Protein AF-A0A2K3UY09-F1 (afdb_monomer_lite)

Sequence (71 aa):
MTTKLRIIQIDREEIVIKAATDQVIAEAREAMTSAQGVLTLEKKGWVYHLAGRHIIRLEVEHEDEQDEQKA

pLDDT: mean 85.16, std 12.5, range [41.16, 94.5]

Radius of gyration: 13.61 Å; chains: 1; bounding box: 44×22×25 Å

Organism: NCBI:txid2054903

Foldseek 3Di:
DKKWKWWDFPPDDIDIDTRDDPVLVVLLVVQLVDPQRWRWDDDPNDIDTDRNVGGPDMDIDDDDPPDPPDD

Structure (mmCIF, N/CA/C/O backbone):
data_AF-A0A2K3UY09-F1
#
_entry.id   AF-A0A2K3UY09-F1
#
loop_
_atom_site.group_PDB
_atom_site.id
_atom_site.type_symbol
_atom_site.label_atom_id
_atom_site.label_alt_id
_atom_site.label_comp_id
_atom_site.label_asym_id
_atom_site.label_entity_id
_atom_site.label_seq_id
_atom_site.pdbx_PDB_ins_code
_atom_site.Cartn_x
_atom_site.Cartn_y
_atom_site.Cartn_z
_atom_site.occupancy
_atom_site.B_iso_or_equiv
_atom_site.auth_seq_id
_atom_site.auth_comp_id
_atom_site.auth_asym_id
_atom_site.auth_atom_id
_atom_site.pdbx_PDB_model_num
ATOM 1 N N . MET A 1 1 ? 17.945 5.853 -8.113 1.00 66.62 1 MET A N 1
ATOM 2 C CA . MET A 1 1 ? 17.230 5.595 -6.836 1.00 66.62 1 MET A CA 1
ATOM 3 C C . MET A 1 1 ? 15.803 5.188 -7.139 1.00 66.62 1 MET A C 1
ATOM 5 O O . MET A 1 1 ? 14.982 6.031 -7.493 1.00 66.62 1 MET A O 1
ATOM 9 N N . THR A 1 2 ? 15.509 3.900 -7.044 1.00 83.25 2 THR A N 1
ATOM 10 C CA . THR A 1 2 ? 14.152 3.376 -7.220 1.00 83.25 2 THR A CA 1
ATOM 11 C C . THR A 1 2 ? 13.513 3.158 -5.861 1.00 83.25 2 THR A C 1
ATOM 13 O O . THR A 1 2 ? 14.035 2.425 -5.027 1.00 83.25 2 THR A O 1
ATOM 16 N N . THR A 1 3 ? 12.366 3.792 -5.629 1.00 91.94 3 THR A N 1
ATOM 17 C CA . THR A 1 3 ? 11.615 3.597 -4.389 1.00 91.94 3 THR A CA 1
ATOM 18 C C . THR A 1 3 ? 10.689 2.399 -4.532 1.00 91.94 3 THR A C 1
ATOM 20 O O . THR A 1 3 ? 9.948 2.269 -5.508 1.00 91.94 3 THR A O 1
ATOM 23 N N . LYS A 1 4 ? 10.706 1.509 -3.551 1.00 93.38 4 LYS A N 1
ATOM 24 C CA . LYS A 1 4 ? 9.818 0.357 -3.464 1.00 93.38 4 LYS A CA 1
ATOM 25 C C . LYS A 1 4 ? 8.864 0.560 -2.297 1.00 93.38 4 LYS A C 1
ATOM 27 O O . LYS A 1 4 ? 9.291 0.809 -1.175 1.00 93.38 4 LYS A O 1
ATOM 32 N N . LEU A 1 5 ? 7.567 0.436 -2.575 1.00 93.81 5 LEU A N 1
ATOM 33 C CA . LEU A 1 5 ? 6.513 0.490 -1.565 1.00 93.81 5 LEU A CA 1
ATOM 34 C C . LEU A 1 5 ? 5.951 -0.914 -1.344 1.00 93.81 5 LEU A C 1
ATOM 36 O O . LEU A 1 5 ? 5.487 -1.556 -2.292 1.00 93.81 5 LEU A O 1
ATOM 40 N N . ARG A 1 6 ? 5.963 -1.377 -0.094 1.00 94.25 6 ARG A N 1
ATOM 41 C CA . ARG A 1 6 ? 5.303 -2.616 0.333 1.00 94.25 6 ARG A CA 1
ATOM 42 C C . ARG A 1 6 ? 4.089 -2.267 1.179 1.00 94.25 6 ARG A C 1
ATOM 44 O O . ARG A 1 6 ? 4.202 -1.549 2.172 1.00 94.25 6 ARG A O 1
ATOM 51 N N . ILE A 1 7 ? 2.933 -2.774 0.771 1.00 93.50 7 ILE A N 1
ATOM 52 C CA . ILE A 1 7 ? 1.647 -2.553 1.428 1.00 93.50 7 ILE A CA 1
ATOM 53 C C . ILE A 1 7 ? 1.231 -3.869 2.069 1.00 93.50 7 ILE A C 1
ATOM 55 O O . ILE A 1 7 ? 0.898 -4.832 1.376 1.00 93.50 7 ILE A O 1
ATOM 59 N N . ILE A 1 8 ? 1.264 -3.904 3.397 1.00 92.50 8 ILE A N 1
ATOM 60 C CA . ILE A 1 8 ? 0.970 -5.099 4.188 1.00 92.50 8 ILE A CA 1
ATOM 61 C C . ILE A 1 8 ? -0.451 -4.983 4.725 1.00 92.50 8 ILE A C 1
ATOM 63 O O . ILE A 1 8 ? -0.803 -3.983 5.359 1.00 92.50 8 ILE A O 1
ATOM 67 N N . GLN A 1 9 ? -1.265 -6.005 4.473 1.00 91.25 9 GLN A N 1
ATOM 68 C CA . GLN A 1 9 ? -2.695 -5.999 4.767 1.00 91.25 9 GLN A CA 1
ATOM 69 C C . GLN A 1 9 ? -3.093 -7.113 5.744 1.00 91.25 9 GLN A C 1
ATOM 71 O O . GLN A 1 9 ? -2.440 -8.151 5.809 1.00 91.25 9 GLN A O 1
ATOM 76 N N . ILE A 1 10 ? -4.184 -6.904 6.488 1.00 89.56 10 ILE A N 1
ATOM 77 C CA . ILE A 1 10 ? -4.792 -7.938 7.343 1.00 89.56 10 ILE A CA 1
ATOM 78 C C . ILE A 1 10 ? -5.347 -9.056 6.458 1.00 89.56 10 ILE A C 1
ATOM 80 O O . ILE A 1 10 ? -6.100 -8.777 5.523 1.00 89.56 10 ILE A O 1
ATOM 84 N N . ASP A 1 11 ? -4.978 -10.301 6.771 1.00 84.44 11 ASP A N 1
ATOM 85 C CA . ASP A 1 11 ? -5.489 -11.532 6.148 1.00 84.44 11 ASP A CA 1
ATOM 86 C C . ASP A 1 11 ? -5.414 -11.553 4.608 1.00 84.44 11 ASP A C 1
ATOM 88 O O . ASP A 1 11 ? -6.212 -12.212 3.936 1.00 84.44 11 ASP A O 1
ATOM 92 N N . ARG A 1 12 ? -4.473 -10.803 4.022 1.00 80.12 12 ARG A N 1
ATOM 93 C CA . ARG A 1 12 ? -4.312 -10.659 2.570 1.00 80.12 12 ARG A CA 1
ATOM 94 C C . ARG A 1 12 ? -2.849 -10.666 2.153 1.00 80.12 12 ARG A C 1
ATOM 96 O O . ARG A 1 12 ? -1.950 -10.422 2.952 1.00 80.12 12 ARG A O 1
ATOM 103 N N . GLU A 1 13 ? -2.643 -10.950 0.872 1.00 81.69 13 GLU A N 1
ATOM 104 C CA . GLU A 1 13 ? -1.330 -10.915 0.237 1.00 81.69 13 GLU A CA 1
ATOM 105 C C . GLU A 1 13 ? -0.733 -9.502 0.272 1.00 81.69 13 GLU A C 1
ATOM 107 O O . GLU A 1 13 ? -1.438 -8.498 0.150 1.00 81.69 13 GLU A O 1
ATOM 112 N N . GLU A 1 14 ? 0.585 -9.435 0.433 1.00 88.06 14 GLU A N 1
ATOM 113 C CA . GLU A 1 14 ? 1.338 -8.191 0.379 1.00 88.06 14 GLU A CA 1
ATOM 114 C C . GLU A 1 14 ? 1.358 -7.617 -1.046 1.00 88.06 14 GLU A C 1
ATOM 116 O O . GLU A 1 14 ? 1.667 -8.310 -2.020 1.00 88.06 14 GLU A O 1
ATOM 121 N N . ILE A 1 15 ? 1.105 -6.314 -1.179 1.00 89.31 15 ILE A N 1
ATOM 122 C CA . ILE A 1 15 ? 1.214 -5.622 -2.464 1.00 89.31 15 ILE A CA 1
ATOM 123 C C . ILE A 1 15 ? 2.536 -4.865 -2.524 1.00 89.31 15 ILE A C 1
ATOM 125 O O . ILE A 1 15 ? 2.738 -3.865 -1.843 1.00 89.31 15 ILE A O 1
ATOM 129 N N . VAL A 1 16 ? 3.423 -5.331 -3.404 1.00 91.31 16 VAL A N 1
ATOM 130 C CA . VAL A 1 16 ? 4.679 -4.641 -3.731 1.00 91.31 16 VAL A CA 1
ATOM 131 C C . VAL A 1 16 ? 4.522 -3.805 -4.994 1.00 91.31 16 VAL A C 1
ATOM 133 O O . VAL A 1 16 ? 4.168 -4.349 -6.050 1.00 91.31 16 VAL A O 1
ATOM 136 N N . ILE A 1 17 ? 4.847 -2.518 -4.898 1.00 89.69 17 ILE A N 1
ATOM 137 C CA . ILE A 1 17 ? 4.973 -1.582 -6.016 1.00 89.69 17 ILE A CA 1
ATOM 138 C C . ILE A 1 17 ? 6.453 -1.241 -6.173 1.00 89.69 17 ILE A C 1
ATOM 140 O O . ILE A 1 17 ? 7.065 -0.652 -5.282 1.00 89.69 17 ILE A O 1
ATOM 144 N N . LYS A 1 18 ? 7.031 -1.636 -7.308 1.00 89.00 18 LYS A N 1
ATOM 145 C CA . LYS A 1 18 ? 8.386 -1.232 -7.698 1.00 89.00 18 LYS A CA 1
ATOM 146 C C . LYS A 1 18 ? 8.304 0.143 -8.362 1.00 89.00 18 LYS A C 1
ATOM 148 O O . LYS A 1 18 ? 7.373 0.360 -9.132 1.00 89.00 18 LYS A O 1
ATOM 153 N N . ALA A 1 19 ? 9.256 1.030 -8.077 1.00 89.12 19 ALA A N 1
ATOM 154 C CA . ALA A 1 19 ? 9.249 2.424 -8.535 1.00 89.12 19 ALA A CA 1
ATOM 155 C C . ALA A 1 19 ? 7.986 3.203 -8.109 1.00 89.12 19 ALA A C 1
ATOM 157 O O . ALA A 1 19 ? 7.354 3.891 -8.908 1.00 89.12 19 ALA A O 1
ATOM 158 N N . ALA A 1 20 ? 7.599 3.070 -6.839 1.00 89.75 20 ALA A N 1
ATOM 159 C CA . ALA A 1 20 ? 6.520 3.858 -6.261 1.00 89.75 20 ALA A CA 1
ATOM 160 C C . ALA A 1 20 ? 6.901 5.345 -6.252 1.00 89.75 20 ALA A C 1
ATOM 162 O O . ALA A 1 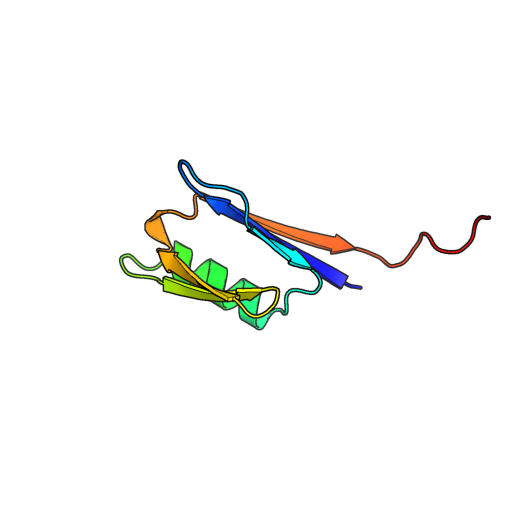20 ? 7.969 5.713 -5.765 1.00 89.75 20 ALA A O 1
ATOM 163 N N . THR A 1 21 ? 6.024 6.193 -6.782 1.00 92.12 21 THR A N 1
ATOM 164 C CA . THR A 1 21 ? 6.208 7.645 -6.730 1.00 92.12 21 THR A CA 1
ATOM 165 C C . THR A 1 21 ? 5.884 8.170 -5.334 1.00 92.12 21 THR A C 1
ATOM 167 O O . THR A 1 21 ? 5.103 7.564 -4.594 1.00 92.12 21 THR A O 1
ATOM 170 N N . ASP A 1 22 ? 6.423 9.338 -4.987 1.00 92.06 22 ASP A N 1
ATOM 171 C CA . ASP A 1 22 ? 6.109 9.997 -3.714 1.00 92.06 22 ASP A CA 1
ATOM 172 C C . ASP A 1 22 ? 4.606 10.264 -3.562 1.00 92.06 22 ASP A C 1
ATOM 174 O O . ASP A 1 22 ? 4.063 10.143 -2.464 1.00 92.06 22 ASP A O 1
ATOM 178 N N . GLN A 1 23 ? 3.918 10.544 -4.675 1.00 92.62 23 GLN A N 1
ATOM 179 C CA . GLN A 1 23 ? 2.465 10.690 -4.705 1.00 92.62 23 GLN A CA 1
ATOM 180 C C . GLN A 1 23 ? 1.761 9.404 -4.254 1.00 92.62 23 GLN A C 1
ATOM 182 O O . GLN A 1 23 ? 0.934 9.452 -3.349 1.00 92.62 23 GLN A O 1
ATOM 187 N N .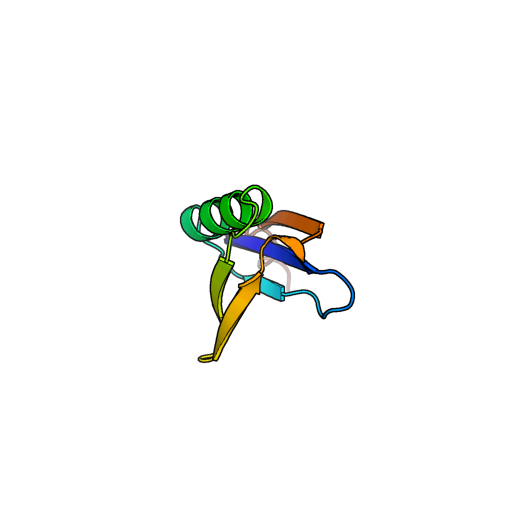 VAL A 1 24 ? 2.124 8.246 -4.817 1.00 91.75 24 VAL A N 1
ATOM 188 C CA . VAL A 1 24 ? 1.524 6.953 -4.441 1.00 91.75 24 VAL A CA 1
ATOM 189 C C . VAL A 1 24 ? 1.771 6.636 -2.964 1.00 91.75 24 VAL A C 1
ATOM 191 O O . VAL A 1 24 ? 0.896 6.114 -2.274 1.00 91.75 24 VAL A O 1
ATOM 194 N N . ILE A 1 25 ? 2.956 6.970 -2.449 1.00 93.12 25 ILE A N 1
ATOM 195 C CA . ILE A 1 25 ? 3.292 6.775 -1.034 1.00 93.12 25 ILE A CA 1
ATOM 196 C C . ILE A 1 25 ? 2.440 7.690 -0.146 1.00 93.12 25 ILE A C 1
ATOM 198 O O . ILE A 1 25 ? 1.955 7.245 0.896 1.00 93.12 25 ILE A O 1
ATOM 202 N N . ALA A 1 26 ? 2.247 8.950 -0.539 1.00 93.19 26 ALA A N 1
ATOM 203 C CA . ALA A 1 26 ? 1.409 9.898 0.188 1.00 93.19 26 ALA A CA 1
ATOM 204 C C . ALA A 1 26 ? -0.061 9.452 0.208 1.00 93.19 26 ALA A C 1
ATOM 206 O O . ALA A 1 26 ? -0.650 9.372 1.285 1.00 93.19 26 ALA A O 1
ATOM 207 N N . GLU A 1 27 ? -0.611 9.060 -0.942 1.00 93.69 27 GLU A N 1
ATOM 208 C CA . GLU A 1 27 ? -1.974 8.529 -1.066 1.00 93.69 27 GLU A CA 1
ATOM 209 C C . GLU A 1 27 ? -2.167 7.268 -0.211 1.00 93.69 27 GLU A C 1
ATOM 211 O O . GLU A 1 27 ? -3.185 7.109 0.463 1.00 93.69 27 GLU A O 1
ATOM 216 N N . ALA A 1 28 ? -1.168 6.380 -0.161 1.00 92.75 28 ALA A N 1
ATOM 217 C CA . ALA A 1 28 ? -1.222 5.194 0.688 1.00 92.75 28 ALA A CA 1
ATOM 218 C C . ALA A 1 28 ? -1.251 5.543 2.183 1.00 92.75 28 ALA A C 1
ATOM 220 O O . ALA A 1 28 ? -2.005 4.936 2.951 1.00 92.75 28 ALA A O 1
ATOM 221 N N . ARG A 1 29 ? -0.454 6.534 2.604 1.00 93.31 29 ARG A N 1
ATOM 222 C CA . ARG A 1 29 ? -0.442 7.028 3.991 1.00 93.31 29 ARG A CA 1
ATOM 223 C C . ARG A 1 29 ? -1.761 7.700 4.359 1.00 93.31 29 ARG A C 1
ATOM 225 O O . ARG A 1 29 ? -2.256 7.480 5.459 1.00 93.31 29 ARG A O 1
ATOM 232 N N . GLU A 1 30 ? -2.332 8.485 3.453 1.00 93.88 30 GLU A N 1
ATOM 233 C CA . GLU A 1 30 ? -3.633 9.128 3.646 1.00 93.88 30 GLU A CA 1
ATOM 234 C C . GLU A 1 30 ? -4.760 8.095 3.751 1.00 93.88 30 GLU A C 1
ATOM 236 O O . GLU A 1 30 ? -5.598 8.163 4.653 1.00 93.88 30 GLU A O 1
ATOM 241 N N . ALA A 1 31 ? -4.744 7.077 2.887 1.00 92.19 31 ALA A N 1
ATOM 242 C CA . ALA A 1 31 ? -5.729 6.009 2.939 1.00 92.19 31 ALA A CA 1
ATOM 243 C C . ALA A 1 31 ? -5.715 5.287 4.297 1.00 92.19 31 ALA A C 1
ATOM 245 O O . ALA A 1 31 ? -6.781 4.995 4.833 1.00 92.19 31 ALA A O 1
ATOM 246 N N . MET A 1 32 ? -4.536 5.033 4.878 1.00 90.69 32 MET A N 1
ATOM 247 C CA . MET A 1 32 ? -4.408 4.397 6.197 1.00 90.69 32 MET 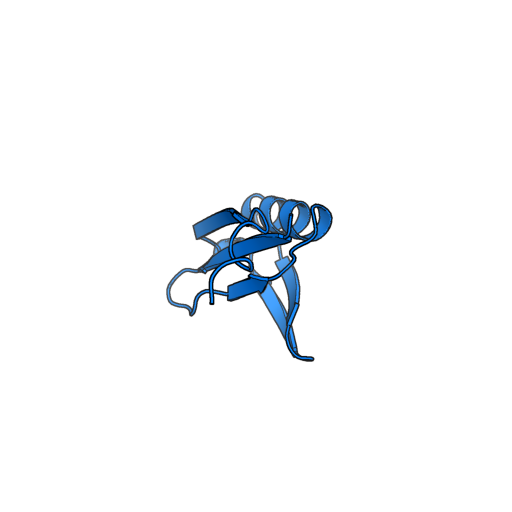A CA 1
ATOM 248 C C . MET A 1 32 ? -4.995 5.214 7.352 1.00 90.69 32 MET A C 1
ATOM 250 O O . MET A 1 32 ? -5.487 4.631 8.315 1.00 90.69 32 MET A O 1
ATOM 254 N N . THR A 1 33 ? -4.894 6.543 7.306 1.00 89.00 33 THR A N 1
ATOM 255 C CA . THR A 1 33 ? -5.295 7.410 8.427 1.00 89.00 33 THR A CA 1
ATOM 256 C C . THR A 1 33 ? -6.759 7.830 8.354 1.00 89.00 33 THR A C 1
ATOM 258 O O . THR A 1 33 ? -7.359 8.157 9.379 1.00 89.00 33 THR A O 1
ATOM 261 N N . SER A 1 34 ? -7.362 7.788 7.166 1.00 87.00 34 SER A N 1
ATOM 262 C CA . SER A 1 34 ? -8.775 8.097 6.973 1.00 87.00 34 SER A CA 1
ATOM 263 C C . SER A 1 34 ? -9.675 6.907 7.323 1.00 87.00 34 SER A C 1
ATOM 265 O O . SER A 1 34 ? -9.496 5.795 6.825 1.00 87.00 34 SER A O 1
ATOM 267 N N . ALA A 1 35 ? -10.722 7.147 8.122 1.00 75.94 35 ALA A N 1
ATOM 268 C CA . ALA A 1 35 ? -11.688 6.119 8.533 1.00 75.94 35 ALA A CA 1
ATOM 269 C C . ALA A 1 35 ? -12.399 5.423 7.350 1.00 75.94 35 ALA A C 1
ATOM 271 O O . ALA A 1 35 ? -12.862 4.288 7.480 1.00 75.94 35 ALA A O 1
ATOM 272 N N . GLN A 1 36 ? -12.480 6.097 6.198 1.00 85.25 36 GLN A N 1
ATOM 273 C CA . GLN A 1 36 ? -13.028 5.568 4.943 1.00 85.25 36 GLN A CA 1
ATOM 274 C C . GLN A 1 36 ? -12.018 5.660 3.788 1.00 85.25 36 GLN A C 1
ATOM 276 O O . GLN A 1 36 ? -12.411 5.650 2.624 1.00 85.25 36 GLN A O 1
ATOM 281 N N . GLY A 1 37 ? -10.721 5.762 4.095 1.00 90.44 37 GLY A N 1
ATOM 282 C CA . GLY A 1 37 ? -9.680 5.872 3.081 1.00 90.44 37 GLY A CA 1
ATOM 283 C C . GLY A 1 37 ? -9.676 4.670 2.141 1.00 90.44 37 GLY A C 1
ATOM 284 O O . GLY A 1 37 ? -9.777 3.521 2.581 1.00 90.44 37 GLY A O 1
ATOM 285 N N . VAL A 1 38 ? -9.558 4.929 0.841 1.00 91.75 38 VAL A N 1
ATOM 286 C CA . VAL A 1 38 ? -9.385 3.900 -0.187 1.00 91.75 38 VAL A CA 1
ATOM 287 C C . VAL A 1 38 ? -8.156 4.255 -1.005 1.00 91.75 38 VAL A C 1
ATOM 289 O O . VAL A 1 38 ? -8.081 5.335 -1.578 1.00 91.75 38 VAL A O 1
ATOM 292 N N . LEU A 1 39 ? -7.210 3.327 -1.074 1.00 92.00 39 LEU A N 1
ATOM 293 C CA . LEU A 1 39 ? -6.041 3.423 -1.931 1.00 92.00 39 LEU A CA 1
ATOM 294 C C . LEU A 1 39 ? -6.334 2.701 -3.246 1.00 92.00 39 LEU A C 1
ATOM 296 O O . LEU A 1 39 ? -6.659 1.512 -3.240 1.00 92.00 39 LEU A O 1
ATOM 300 N N . THR A 1 40 ? -6.226 3.417 -4.362 1.00 91.50 40 THR A N 1
ATOM 301 C CA . THR A 1 40 ? -6.404 2.846 -5.701 1.00 91.50 40 THR A CA 1
ATOM 302 C C . THR A 1 40 ? -5.057 2.748 -6.394 1.00 91.50 40 THR A C 1
ATOM 304 O O . THR A 1 40 ? -4.324 3.727 -6.446 1.00 91.50 40 THR A O 1
ATOM 307 N N . LEU A 1 41 ? -4.714 1.566 -6.901 1.00 89.00 41 LEU A N 1
ATOM 308 C CA . LEU A 1 41 ? -3.401 1.298 -7.485 1.00 89.00 41 LEU A CA 1
ATOM 309 C C . LEU A 1 41 ? -3.546 0.491 -8.762 1.00 89.00 41 LEU A C 1
ATOM 311 O O . LEU A 1 41 ? -4.291 -0.486 -8.789 1.00 89.00 41 LEU A O 1
ATOM 315 N N . GLU A 1 42 ? -2.772 0.838 -9.783 1.00 85.50 42 GLU A N 1
ATOM 316 C CA . GLU A 1 42 ? -2.632 0.005 -10.970 1.00 85.50 42 GLU A CA 1
ATOM 317 C C . GLU A 1 42 ? -1.351 -0.830 -10.886 1.00 85.50 42 GLU A C 1
ATOM 319 O O . GLU A 1 42 ? -0.258 -0.318 -10.644 1.00 85.50 42 GLU A O 1
ATOM 324 N N . LYS A 1 43 ? -1.471 -2.142 -11.095 1.00 80.06 43 LYS A N 1
ATOM 325 C CA . LYS A 1 43 ? -0.326 -3.051 -11.166 1.00 80.06 43 LYS A CA 1
ATOM 326 C C . LYS A 1 43 ? -0.581 -4.118 -12.218 1.00 80.06 43 LYS A C 1
ATOM 328 O O . LYS A 1 43 ? -1.547 -4.868 -12.129 1.00 80.06 43 LYS A O 1
ATOM 333 N N . LYS A 1 44 ? 0.328 -4.222 -13.195 1.00 81.81 44 LYS A N 1
ATOM 334 C CA . LYS A 1 44 ? 0.258 -5.205 -14.296 1.00 81.81 44 LYS A CA 1
ATOM 335 C C . LYS A 1 44 ? -1.079 -5.158 -15.069 1.00 81.81 44 LYS A C 1
ATOM 337 O O . LYS A 1 44 ? -1.599 -6.207 -15.437 1.00 81.81 44 LYS A O 1
ATOM 342 N N . GLY A 1 45 ? -1.641 -3.962 -15.274 1.00 85.56 45 GLY A N 1
ATOM 343 C CA . GLY A 1 45 ? -2.924 -3.760 -15.965 1.00 85.56 45 GLY A CA 1
ATOM 344 C C . GLY A 1 45 ? -4.171 -4.072 -15.129 1.00 85.56 45 GLY A C 1
ATOM 345 O O . GLY A 1 45 ? -5.277 -4.062 -15.660 1.00 85.56 45 GLY A O 1
ATOM 346 N N . TRP A 1 46 ? -4.011 -4.350 -13.833 1.00 85.50 46 TRP A N 1
ATOM 347 C CA . TRP A 1 46 ? -5.115 -4.532 -12.894 1.00 85.50 46 TRP A CA 1
ATOM 348 C C . TRP A 1 46 ? -5.229 -3.335 -11.966 1.00 85.50 46 TRP A C 1
ATOM 350 O O . TRP A 1 46 ? -4.220 -2.864 -11.439 1.00 85.50 46 TRP A O 1
ATOM 360 N N . VAL A 1 47 ? -6.463 -2.899 -11.722 1.00 87.69 47 VAL A N 1
ATOM 361 C CA . VAL A 1 47 ? -6.771 -1.860 -10.739 1.00 87.69 47 VAL A CA 1
ATOM 362 C C . VAL A 1 47 ? -7.178 -2.519 -9.425 1.00 87.69 47 VAL A C 1
ATOM 364 O O . VAL A 1 47 ? -8.112 -3.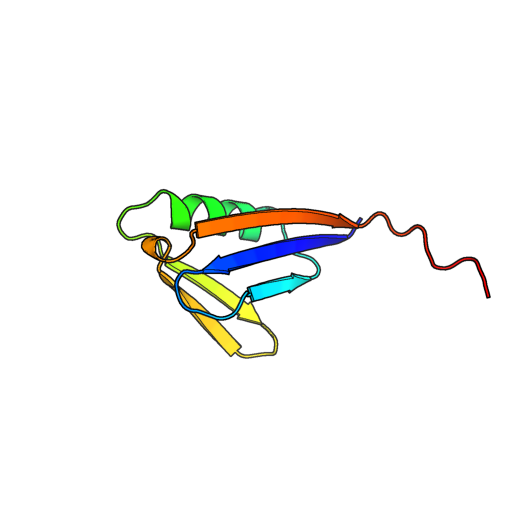320 -9.369 1.00 87.69 47 VAL A O 1
ATOM 367 N N . TYR A 1 48 ? -6.468 -2.171 -8.360 1.00 86.94 48 TYR A N 1
ATOM 368 C CA . TYR A 1 48 ? -6.716 -2.615 -6.998 1.00 86.94 48 TYR A CA 1
ATOM 369 C C . TYR A 1 48 ? -7.346 -1.475 -6.208 1.00 86.94 48 TYR A C 1
ATOM 371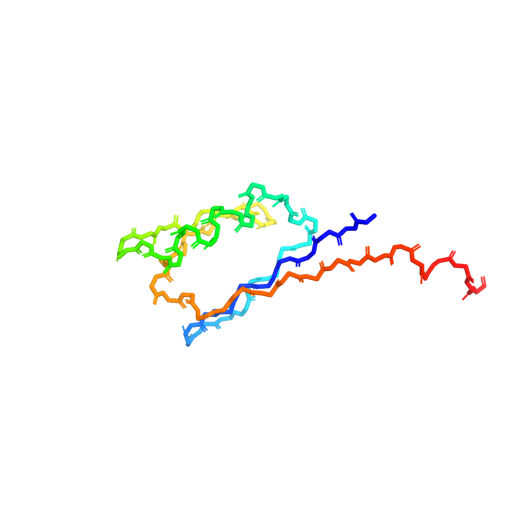 O O . TYR A 1 48 ? -6.801 -0.376 -6.185 1.00 86.94 48 TYR A O 1
ATOM 379 N N . HIS A 1 49 ? -8.448 -1.755 -5.512 1.00 89.88 49 HIS A N 1
ATOM 380 C CA . HIS A 1 49 ? -9.033 -0.847 -4.526 1.00 89.88 49 HIS A CA 1
ATOM 381 C C . HIS A 1 49 ? -8.833 -1.432 -3.131 1.00 89.88 49 HIS A C 1
ATOM 383 O O . HIS A 1 49 ? -9.402 -2.470 -2.784 1.00 89.88 49 HIS A O 1
ATOM 389 N N . LEU A 1 50 ? -8.003 -0.776 -2.328 1.00 89.62 50 LEU A N 1
ATOM 390 C CA . LEU A 1 50 ? -7.642 -1.221 -0.991 1.00 89.62 50 LEU A CA 1
ATOM 391 C C . LEU A 1 50 ? -8.296 -0.302 0.029 1.00 89.62 50 LEU A C 1
ATOM 393 O O . LEU A 1 50 ? -7.990 0.884 0.094 1.00 89.62 50 LEU A O 1
ATOM 397 N N . ALA A 1 51 ? -9.178 -0.852 0.859 1.00 90.69 51 ALA A N 1
ATOM 398 C CA . ALA A 1 51 ? -9.669 -0.119 2.016 1.00 90.69 51 ALA A CA 1
ATOM 399 C C . ALA A 1 51 ? -8.502 0.104 2.990 1.00 90.69 51 ALA A C 1
ATOM 401 O O . ALA A 1 51 ? -7.903 -0.860 3.471 1.00 90.69 51 ALA A O 1
ATOM 402 N N . GLY A 1 52 ? -8.195 1.362 3.293 1.00 89.44 52 GLY A N 1
ATOM 403 C CA . GLY A 1 52 ? -7.061 1.750 4.126 1.00 89.44 52 GLY A CA 1
ATOM 404 C C . GLY A 1 52 ? -7.121 1.177 5.537 1.00 89.44 52 GLY A C 1
ATOM 405 O O . GLY A 1 52 ? -6.094 0.776 6.071 1.00 89.44 52 GLY A O 1
ATOM 406 N N . ARG A 1 53 ? -8.333 0.961 6.072 1.00 90.38 53 ARG A N 1
ATOM 407 C CA . ARG A 1 53 ? -8.566 0.240 7.338 1.00 90.38 53 ARG A CA 1
ATOM 408 C C . ARG A 1 53 ? -8.016 -1.194 7.379 1.00 90.38 53 ARG A C 1
ATOM 410 O O . ARG A 1 53 ? -7.948 -1.779 8.452 1.00 90.38 53 ARG A O 1
ATOM 417 N N . HIS A 1 54 ? -7.701 -1.795 6.229 1.00 90.25 54 HIS A N 1
ATOM 418 C CA . HIS A 1 54 ? -7.097 -3.129 6.152 1.00 90.25 54 HIS A CA 1
ATOM 419 C C . HIS A 1 54 ? -5.583 -3.080 5.935 1.00 90.25 54 HIS A C 1
ATOM 421 O O . HIS A 1 54 ? -4.953 -4.133 5.950 1.00 90.25 54 HIS A O 1
ATOM 427 N N . ILE A 1 55 ? -4.998 -1.905 5.697 1.00 91.12 55 ILE A N 1
ATOM 428 C CA . ILE A 1 55 ? -3.551 -1.733 5.587 1.00 91.12 55 ILE A CA 1
ATOM 429 C C . ILE A 1 55 ? -3.003 -1.593 7.009 1.00 91.12 55 ILE A C 1
ATOM 431 O O . ILE A 1 55 ? -3.390 -0.693 7.746 1.00 91.12 55 ILE A O 1
ATOM 435 N N . ILE A 1 56 ? -2.104 -2.494 7.398 1.00 91.81 56 ILE A N 1
ATOM 436 C CA . ILE A 1 56 ? -1.487 -2.502 8.733 1.00 91.81 56 ILE A CA 1
ATOM 437 C C . ILE A 1 56 ? -0.212 -1.668 8.725 1.00 91.81 56 ILE A C 1
ATOM 439 O O . ILE A 1 56 ? 0.127 -1.013 9.709 1.00 91.81 56 ILE A O 1
ATOM 443 N N . ARG A 1 57 ? 0.535 -1.730 7.618 1.00 93.06 57 ARG A N 1
ATOM 444 C CA . ARG A 1 57 ? 1.866 -1.143 7.527 1.00 93.06 57 ARG A CA 1
ATOM 445 C C . ARG A 1 57 ? 2.237 -0.827 6.085 1.00 93.06 57 ARG A C 1
ATOM 447 O O . ARG A 1 57 ? 1.920 -1.589 5.172 1.00 93.06 57 ARG A O 1
ATOM 454 N N . LEU A 1 58 ? 2.960 0.277 5.929 1.00 93.81 58 LEU A N 1
ATOM 455 C CA . LEU A 1 58 ? 3.649 0.661 4.702 1.00 93.81 58 LEU A CA 1
ATOM 456 C C . LEU A 1 58 ? 5.149 0.628 4.967 1.00 93.81 58 LEU A C 1
ATOM 458 O O . LEU A 1 58 ? 5.615 1.250 5.923 1.00 93.81 58 LEU A O 1
ATOM 462 N N . GLU A 1 59 ? 5.892 -0.067 4.118 1.00 94.50 59 GLU A N 1
ATOM 463 C CA . GLU A 1 59 ? 7.354 -0.045 4.126 1.00 94.50 59 GLU A CA 1
ATOM 464 C C . GLU A 1 59 ? 7.839 0.625 2.845 1.00 94.50 59 GLU A C 1
ATOM 466 O O . GLU A 1 59 ? 7.410 0.263 1.748 1.00 94.50 59 GLU A O 1
ATOM 471 N N . VAL A 1 60 ? 8.704 1.625 3.000 1.00 93.62 60 VAL A N 1
ATOM 472 C CA . VAL A 1 60 ? 9.316 2.364 1.896 1.00 93.62 60 VAL A CA 1
ATOM 473 C C . VAL A 1 60 ? 10.804 2.055 1.923 1.00 93.62 60 VAL A C 1
ATOM 475 O O . VAL A 1 60 ? 11.489 2.397 2.885 1.00 93.62 60 VAL A O 1
ATOM 478 N N . GLU A 1 61 ? 11.280 1.382 0.885 1.00 93.50 61 GLU A N 1
ATOM 479 C CA . GLU A 1 61 ? 12.691 1.060 0.679 1.00 93.50 61 GLU A CA 1
ATOM 480 C C . GLU A 1 61 ? 13.211 1.923 -0.476 1.00 93.50 61 GLU A C 1
ATOM 482 O O . GLU A 1 61 ? 12.559 2.024 -1.518 1.00 93.50 61 GLU A O 1
ATOM 487 N N . HIS A 1 62 ? 14.375 2.545 -0.305 1.00 88.06 62 HIS A N 1
ATOM 488 C CA . HIS A 1 62 ? 15.078 3.228 -1.387 1.00 88.06 62 HIS A CA 1
ATOM 489 C C . HIS A 1 62 ? 16.198 2.304 -1.859 1.00 88.06 62 HIS A C 1
ATOM 491 O O . HIS A 1 62 ? 17.148 2.057 -1.120 1.00 88.06 62 HIS A O 1
ATOM 497 N N . GLU A 1 63 ? 16.054 1.740 -3.057 1.00 80.00 63 GLU A N 1
ATOM 498 C CA . GLU A 1 63 ? 17.122 0.970 -3.686 1.00 80.00 63 GLU A CA 1
ATOM 499 C C . GLU A 1 63 ? 18.090 1.962 -4.344 1.00 80.00 63 GLU A C 1
ATOM 501 O O . GLU A 1 63 ? 17.754 2.660 -5.313 1.00 80.00 63 GLU A O 1
ATOM 506 N N . ASP A 1 64 ? 19.291 2.048 -3.774 1.00 68.88 64 ASP A N 1
ATOM 507 C CA . ASP A 1 64 ? 20.445 2.624 -4.448 1.00 68.88 64 ASP A CA 1
ATOM 508 C C . ASP A 1 64 ? 20.889 1.639 -5.535 1.00 68.88 64 ASP A C 1
ATOM 510 O O . ASP A 1 64 ? 21.090 0.457 -5.269 1.00 68.88 64 ASP A O 1
ATOM 514 N N . GLU A 1 65 ? 21.031 2.113 -6.773 1.00 58.72 65 GLU A N 1
ATOM 515 C CA . GLU A 1 65 ? 21.470 1.322 -7.935 1.00 58.72 65 GLU A CA 1
ATOM 516 C C . GLU A 1 65 ? 22.977 0.989 -7.859 1.00 58.72 65 G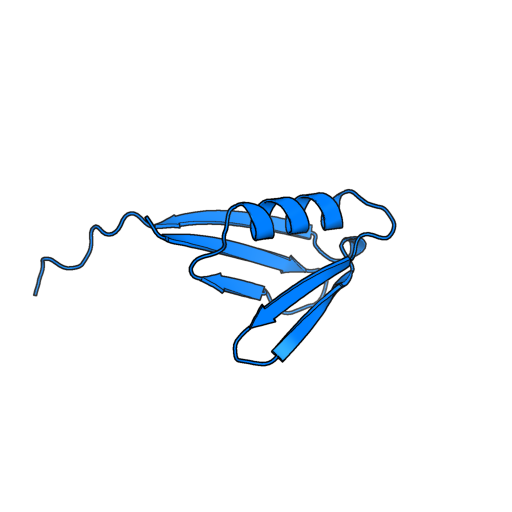LU A C 1
ATOM 518 O O . GLU A 1 65 ? 23.743 1.280 -8.774 1.00 58.72 65 GLU A O 1
ATOM 523 N N . GLN A 1 66 ? 23.437 0.402 -6.755 1.00 54.62 66 GLN A N 1
ATOM 524 C CA . GLN A 1 66 ? 24.786 -0.146 -6.627 1.00 54.62 66 GLN A CA 1
ATOM 525 C C . GLN A 1 66 ? 24.727 -1.668 -6.558 1.00 54.62 66 GLN A C 1
ATOM 527 O O . GLN A 1 66 ? 24.975 -2.225 -5.502 1.00 54.62 66 GLN A O 1
ATOM 532 N N . ASP A 1 67 ? 24.400 -2.333 -7.670 1.00 53.84 67 ASP A N 1
ATOM 533 C CA . ASP A 1 67 ? 24.755 -3.749 -7.876 1.00 53.84 67 ASP A CA 1
ATOM 534 C C . ASP A 1 67 ? 24.651 -4.184 -9.357 1.00 53.84 67 ASP A C 1
ATOM 536 O O . ASP A 1 67 ? 24.145 -5.250 -9.686 1.00 53.84 67 ASP A O 1
ATOM 540 N N . GLU A 1 68 ? 25.183 -3.379 -10.288 1.00 51.78 68 GLU A N 1
ATOM 541 C CA . GLU A 1 68 ? 25.484 -3.840 -11.663 1.00 51.78 68 GLU A CA 1
ATOM 542 C C . GLU A 1 68 ? 26.910 -3.472 -12.118 1.00 51.78 68 GLU A C 1
ATOM 544 O O . GLU A 1 68 ? 27.157 -3.075 -13.253 1.00 51.78 68 GLU A O 1
ATOM 549 N N . GLN A 1 69 ? 27.901 -3.651 -11.240 1.00 50.19 69 GLN A N 1
ATOM 550 C CA . GLN A 1 69 ? 29.292 -3.857 -11.668 1.00 50.19 69 GLN A CA 1
ATOM 551 C C . GLN A 1 69 ? 29.951 -4.946 -10.825 1.00 50.19 69 GLN A C 1
ATOM 553 O O . GLN A 1 69 ? 30.785 -4.658 -9.969 1.00 50.19 69 GLN A O 1
ATOM 558 N N . LYS A 1 70 ? 29.573 -6.206 -11.069 1.00 48.41 70 LYS A N 1
ATOM 559 C CA . LYS A 1 70 ? 30.437 -7.383 -10.870 1.00 48.41 70 LYS A CA 1
ATOM 560 C C . LYS A 1 70 ? 29.787 -8.642 -11.454 1.00 48.41 70 LYS A C 1
ATOM 562 O O . LYS A 1 70 ? 29.123 -9.393 -10.748 1.00 48.41 70 LYS A O 1
ATOM 567 N N . ALA A 1 71 ? 30.039 -8.872 -12.739 1.00 41.16 71 ALA A N 1
ATOM 568 C CA . ALA A 1 71 ? 30.290 -10.192 -13.316 1.00 41.16 71 ALA A CA 1
ATOM 569 C C . ALA A 1 71 ? 31.067 -10.003 -14.622 1.00 41.16 71 ALA A C 1
ATOM 571 O O . ALA A 1 71 ? 30.609 -9.189 -15.453 1.00 41.16 71 ALA A O 1
#

Secondary structure (DSSP, 8-state):
-EEEEEEEETTS--EEEET--HHHHHHHHHHHHSTT-EEEEEETTEEEEEEGGGEEEEEEEEE-S--SS--